Protein AF-A0A942FY32-F1 (afdb_monomer)

Radius of gyration: 16.93 Å; Cα contacts (8 Å, |Δi|>4): 19; chains: 1; bounding box: 25×32×39 Å

Mean predicted aligned error: 5.99 Å

Sequence (52 aa):
SNKSYGQWGDVFPDPVLAVALLDRLLHHATTINIRGESYRLKHRREAGLTTA

Solvent-accessible surface area (backbone atoms only — not comparable to full-atom values): 3482 Å² total; per-residue (Å²): 127,100,64,59,78,84,57,36,42,79,72,36,100,44,48,70,59,33,49,58,50,48,52,65,60,50,73,86,50,84,89,78,88,86,82,80,80,57,66,69,55,53,52,33,46,75,70,66,73,58,78,132

Structure (mmCIF, N/CA/C/O backbone):
data_AF-A0A942FY32-F1
#
_entry.id   AF-A0A942FY32-F1
#
loop_
_atom_site.group_PDB
_atom_site.id
_atom_site.type_symbol
_atom_site.label_atom_id
_atom_site.label_alt_id
_atom_site.label_comp_id
_atom_site.label_asym_id
_atom_site.label_entity_id
_atom_site.label_seq_id
_atom_site.pdbx_PDB_ins_code
_atom_site.Cartn_x
_atom_site.Cartn_y
_atom_site.Cartn_z
_atom_site.occupancy
_atom_site.B_iso_or_equiv
_atom_site.auth_seq_id
_atom_site.auth_comp_id
_atom_site.auth_asym_id
_atom_site.auth_atom_id
_atom_site.pdbx_PDB_model_num
ATOM 1 N N . SER A 1 1 ? -5.402 -1.878 2.047 1.00 83.12 1 SER A N 1
ATOM 2 C CA . SER A 1 1 ? -4.629 -3.121 1.827 1.00 83.12 1 SER A CA 1
ATOM 3 C C . SER A 1 1 ? -4.013 -3.566 3.147 1.00 83.12 1 SER A C 1
ATOM 5 O O . SER A 1 1 ? -3.773 -2.707 3.984 1.00 83.12 1 SER A O 1
ATOM 7 N N . ASN A 1 2 ? -3.781 -4.868 3.355 1.00 89.19 2 ASN A N 1
ATOM 8 C CA . ASN A 1 2 ? -3.017 -5.397 4.500 1.00 89.19 2 ASN A CA 1
ATOM 9 C C . ASN A 1 2 ? -1.504 -5.515 4.208 1.00 89.19 2 ASN A C 1
ATOM 11 O O . ASN A 1 2 ? -0.762 -6.040 5.035 1.00 89.19 2 ASN A O 1
ATOM 15 N N . LYS A 1 3 ? -1.063 -5.058 3.031 1.00 89.56 3 LYS A N 1
ATOM 16 C CA . LYS A 1 3 ? 0.335 -4.997 2.591 1.00 89.56 3 LYS A CA 1
ATOM 17 C C . LYS A 1 3 ? 0.797 -3.545 2.518 1.00 89.56 3 LYS A C 1
ATOM 19 O O . LYS A 1 3 ? 0.009 -2.671 2.144 1.00 89.56 3 LYS A O 1
ATOM 24 N N . SER A 1 4 ? 2.064 -3.299 2.845 1.00 90.38 4 SER A N 1
ATOM 25 C CA . SER A 1 4 ? 2.681 -1.979 2.669 1.00 90.38 4 SER A CA 1
ATOM 26 C C . SER A 1 4 ? 2.910 -1.674 1.187 1.00 90.38 4 SER A C 1
ATOM 28 O O . SER A 1 4 ? 2.986 -2.597 0.382 1.00 90.38 4 SER A O 1
ATOM 30 N N . TYR A 1 5 ? 3.069 -0.400 0.814 1.00 90.31 5 TYR A N 1
ATOM 31 C CA . TYR A 1 5 ? 3.316 -0.014 -0.584 1.00 90.31 5 TYR A CA 1
ATOM 32 C C . TYR A 1 5 ? 4.558 -0.688 -1.182 1.00 90.31 5 TYR A C 1
ATOM 34 O O . TYR A 1 5 ? 4.510 -1.150 -2.314 1.00 90.31 5 TYR A O 1
ATOM 42 N N . GLY A 1 6 ? 5.635 -0.841 -0.403 1.00 88.12 6 GLY A N 1
ATOM 43 C CA . GLY A 1 6 ? 6.845 -1.533 -0.866 1.00 88.12 6 GLY A CA 1
ATOM 44 C C . GLY A 1 6 ? 6.622 -3.012 -1.198 1.00 88.12 6 GLY A C 1
ATOM 45 O O . GLY A 1 6 ? 7.299 -3.552 -2.061 1.00 88.12 6 GLY A O 1
ATOM 46 N N . GLN A 1 7 ? 5.632 -3.657 -0.575 1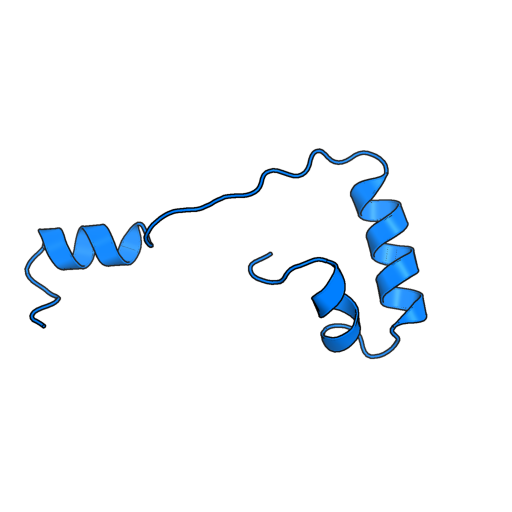.00 89.75 7 GLN A N 1
ATOM 47 C CA . GLN A 1 7 ? 5.289 -5.058 -0.841 1.00 89.75 7 GLN A CA 1
ATOM 48 C C . GLN A 1 7 ? 4.399 -5.237 -2.076 1.00 89.75 7 GLN A C 1
ATOM 50 O O . GLN A 1 7 ? 4.076 -6.366 -2.430 1.00 89.75 7 GLN A O 1
ATOM 55 N N . TRP A 1 8 ? 3.960 -4.157 -2.729 1.00 89.56 8 TRP A N 1
ATOM 56 C CA . TRP A 1 8 ? 3.128 -4.274 -3.929 1.00 89.56 8 TRP A CA 1
ATOM 57 C C . TRP A 1 8 ? 3.922 -4.743 -5.146 1.00 89.56 8 TRP A C 1
ATOM 59 O O . TRP A 1 8 ? 3.325 -5.331 -6.042 1.00 89.56 8 TRP A O 1
ATOM 69 N N . GLY A 1 9 ? 5.248 -4.572 -5.156 1.00 88.06 9 GLY A N 1
ATOM 70 C CA . GLY A 1 9 ? 6.107 -5.159 -6.187 1.00 88.06 9 GLY A CA 1
ATOM 71 C C . GLY A 1 9 ? 5.979 -6.684 -6.278 1.00 88.06 9 GLY A C 1
ATOM 72 O O . GLY A 1 9 ? 6.072 -7.222 -7.371 1.00 88.06 9 GLY A O 1
ATOM 73 N N . ASP A 1 10 ? 5.668 -7.357 -5.164 1.00 88.38 10 ASP A N 1
ATOM 74 C CA . ASP A 1 10 ? 5.457 -8.812 -5.115 1.00 88.38 10 ASP A CA 1
ATOM 75 C C . ASP A 1 10 ? 4.003 -9.220 -5.423 1.00 88.38 10 ASP A C 1
ATOM 77 O O . ASP A 1 10 ? 3.697 -10.400 -5.592 1.00 88.38 10 ASP A O 1
ATOM 81 N N . VAL A 1 11 ? 3.075 -8.257 -5.427 1.00 89.25 11 VAL A N 1
ATOM 82 C CA . VAL A 1 11 ? 1.646 -8.490 -5.696 1.00 89.25 11 VAL A CA 1
ATOM 83 C C . VAL A 1 11 ? 1.366 -8.460 -7.195 1.00 89.25 11 VAL A C 1
ATOM 85 O O . VAL A 1 11 ? 0.507 -9.201 -7.673 1.00 89.25 11 VAL A O 1
ATOM 88 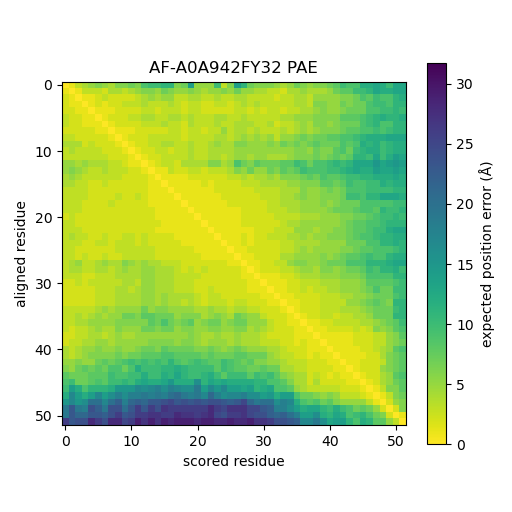N N . PHE A 1 12 ? 2.073 -7.603 -7.933 1.00 86.81 12 PHE A N 1
ATOM 89 C CA . PHE A 1 12 ? 1.933 -7.492 -9.380 1.00 86.81 12 PHE A CA 1
ATOM 90 C C . PHE A 1 12 ? 3.045 -8.268 -10.094 1.00 86.81 12 PHE A C 1
ATOM 92 O O . PHE A 1 12 ? 4.175 -8.280 -9.620 1.00 86.81 12 PHE A O 1
ATOM 99 N N . PRO A 1 13 ? 2.763 -8.870 -11.263 1.00 87.56 13 PRO A N 1
ATOM 100 C CA . PRO A 1 13 ? 3.780 -9.582 -12.041 1.00 87.56 13 PRO A CA 1
ATOM 101 C C . PRO A 1 13 ? 4.930 -8.690 -12.528 1.00 87.56 13 PRO A C 1
ATOM 103 O O . PRO A 1 13 ? 6.020 -9.189 -12.789 1.00 87.56 13 PRO A O 1
ATOM 106 N N . ASP A 1 14 ? 4.672 -7.388 -12.680 1.00 92.56 14 ASP A N 1
ATOM 107 C CA . ASP A 1 14 ? 5.646 -6.394 -13.123 1.00 92.56 14 ASP A CA 1
ATOM 108 C C . ASP A 1 14 ? 5.810 -5.298 -12.048 1.00 92.56 14 ASP A C 1
ATOM 110 O O . ASP A 1 14 ? 4.854 -4.558 -11.770 1.00 92.56 14 ASP A O 1
ATOM 114 N N . PRO A 1 15 ? 7.008 -5.156 -11.453 1.00 90.06 15 PRO A N 1
ATOM 115 C CA . PRO A 1 15 ? 7.271 -4.136 -10.446 1.00 90.06 15 PRO A CA 1
ATOM 116 C C . PRO A 1 15 ? 7.194 -2.706 -11.002 1.00 90.06 15 PRO A C 1
ATOM 118 O O . PRO A 1 15 ? 6.800 -1.796 -10.273 1.00 90.06 15 PRO A O 1
ATOM 121 N N . VAL A 1 16 ? 7.508 -2.480 -12.283 1.00 92.69 16 VAL A N 1
ATOM 122 C CA . VAL A 1 16 ? 7.394 -1.155 -12.919 1.00 92.69 16 VAL A CA 1
ATOM 123 C C . VAL A 1 16 ? 5.927 -0.753 -13.026 1.00 92.69 16 VAL A C 1
ATOM 125 O O . VAL A 1 16 ? 5.558 0.377 -12.695 1.00 92.69 16 VAL A O 1
ATOM 128 N N . LEU A 1 17 ? 5.066 -1.697 -13.412 1.00 92.88 17 LEU A N 1
ATOM 129 C CA . LEU A 1 17 ? 3.622 -1.483 -13.438 1.00 92.88 17 LEU A CA 1
ATOM 130 C C . LEU A 1 17 ? 3.065 -1.211 -12.032 1.00 92.88 17 LEU A C 1
ATOM 132 O O . LEU A 1 17 ? 2.234 -0.316 -11.874 1.00 92.88 17 LEU A O 1
ATOM 136 N N . ALA A 1 18 ? 3.536 -1.939 -11.013 1.00 93.12 18 ALA A N 1
ATOM 137 C CA . ALA A 1 18 ? 3.127 -1.729 -9.622 1.00 93.12 18 ALA A CA 1
ATOM 138 C C . ALA A 1 18 ? 3.402 -0.290 -9.161 1.00 93.12 18 ALA A C 1
ATOM 140 O O . ALA A 1 18 ? 2.531 0.353 -8.571 1.00 93.12 18 ALA A O 1
ATOM 141 N N . VAL A 1 19 ? 4.591 0.234 -9.475 1.00 93.88 19 VAL A N 1
ATOM 142 C CA . VAL A 1 19 ? 4.986 1.609 -9.142 1.00 93.88 19 VAL A CA 1
ATOM 143 C C . VAL A 1 19 ? 4.127 2.625 -9.895 1.00 93.88 19 VAL A C 1
ATOM 145 O O . VAL A 1 19 ? 3.606 3.546 -9.273 1.00 93.88 19 VAL A O 1
ATOM 14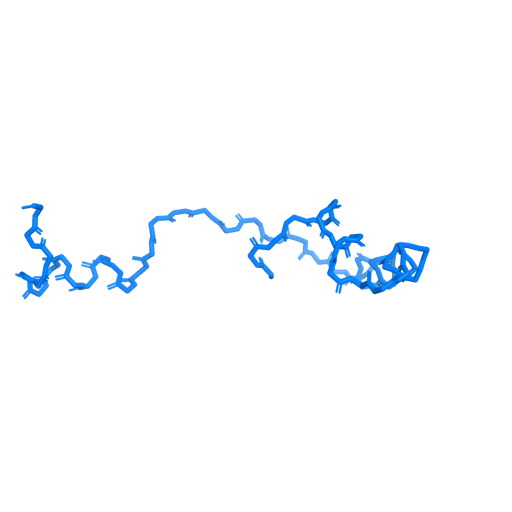8 N N . ALA A 1 20 ? 3.905 2.438 -11.200 1.00 95.31 20 ALA A N 1
ATOM 149 C CA . ALA A 1 20 ? 3.071 3.342 -11.998 1.00 95.31 20 ALA A CA 1
ATOM 150 C C . ALA A 1 20 ? 1.602 3.379 -11.527 1.00 95.31 20 ALA A C 1
ATOM 152 O O . ALA A 1 20 ? 0.942 4.418 -11.589 1.00 95.31 20 ALA A O 1
ATOM 153 N N . LEU A 1 21 ? 1.073 2.248 -11.051 1.00 92.88 21 LEU A N 1
ATOM 154 C CA . LEU A 1 21 ? -0.260 2.173 -10.453 1.00 92.88 21 LEU A CA 1
ATOM 155 C C . LEU A 1 21 ? -0.314 2.871 -9.094 1.00 92.88 21 LEU A C 1
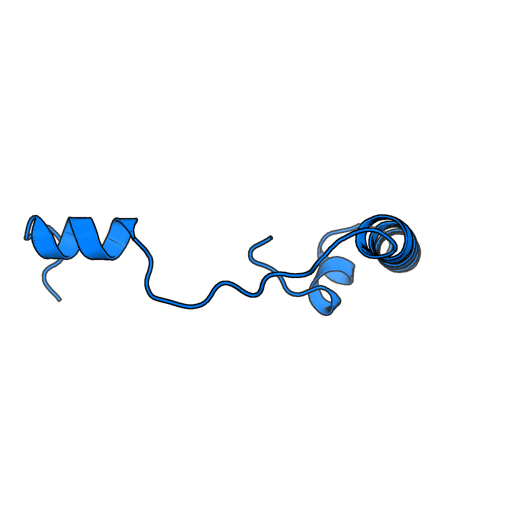ATOM 157 O O . LEU A 1 21 ? -1.249 3.633 -8.847 1.00 92.88 21 LEU A O 1
ATOM 161 N N . LEU A 1 22 ? 0.673 2.624 -8.228 1.00 93.56 22 LEU A N 1
ATOM 162 C CA . LEU A 1 22 ? 0.767 3.281 -6.925 1.00 93.56 22 LEU A CA 1
ATOM 163 C C . LEU A 1 22 ? 0.874 4.798 -7.069 1.00 93.56 22 LEU A C 1
ATOM 165 O O . LEU A 1 22 ? 0.179 5.505 -6.349 1.00 93.56 22 LEU A O 1
ATOM 169 N N . ASP A 1 23 ? 1.673 5.291 -8.015 1.00 95.00 23 ASP A N 1
ATOM 170 C CA . ASP A 1 23 ? 1.807 6.722 -8.300 1.00 95.00 23 ASP A CA 1
ATOM 171 C C . ASP A 1 23 ? 0.440 7.368 -8.584 1.00 95.00 23 ASP A C 1
ATOM 173 O O . ASP A 1 23 ? 0.007 8.275 -7.871 1.00 95.00 23 ASP A O 1
ATOM 177 N N . ARG A 1 24 ? -0.321 6.805 -9.532 1.00 95.56 24 ARG A N 1
ATOM 178 C CA . ARG A 1 24 ? -1.669 7.290 -9.879 1.00 95.56 24 ARG A CA 1
ATOM 179 C C . ARG A 1 24 ? -2.659 7.187 -8.721 1.00 95.56 24 ARG A C 1
ATOM 181 O O . ARG A 1 24 ? -3.469 8.090 -8.530 1.00 95.56 24 ARG A O 1
ATOM 188 N N . LEU A 1 25 ? -2.622 6.085 -7.972 1.00 93.12 25 LEU A N 1
ATOM 189 C CA . LEU A 1 25 ? -3.547 5.830 -6.868 1.00 93.12 25 LEU A CA 1
ATOM 190 C C . LEU A 1 25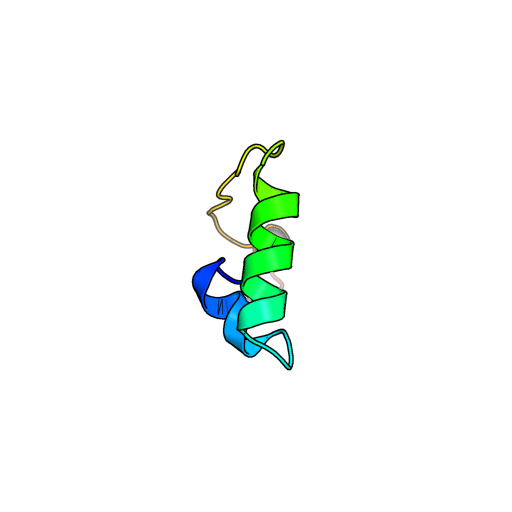 ? -3.277 6.748 -5.669 1.00 93.12 25 LEU A C 1
ATOM 192 O O . LEU A 1 25 ? -4.216 7.155 -4.989 1.00 93.12 25 LEU A O 1
ATOM 196 N N . LEU A 1 26 ? -2.011 7.080 -5.410 1.00 94.56 26 LEU A N 1
ATOM 197 C CA . LEU A 1 26 ? -1.600 7.905 -4.274 1.00 94.56 26 LEU A CA 1
ATOM 198 C C . LEU A 1 26 ? -1.617 9.408 -4.576 1.00 94.56 26 LEU A C 1
ATOM 200 O O . LEU A 1 26 ? -1.717 10.192 -3.637 1.00 94.56 26 LEU A O 1
ATOM 204 N N . HIS A 1 27 ? -1.589 9.821 -5.848 1.00 95.69 27 HIS A N 1
ATOM 205 C CA . HIS A 1 27 ? -1.541 11.234 -6.250 1.00 95.69 27 HIS A CA 1
ATOM 206 C C . HIS A 1 27 ? -2.673 12.093 -5.650 1.00 95.69 27 HIS A C 1
ATOM 208 O O . HIS A 1 27 ? -2.452 13.243 -5.271 1.00 95.69 27 HIS A O 1
ATOM 214 N N . HIS A 1 28 ? -3.879 11.538 -5.510 1.00 96.19 28 HIS A N 1
ATOM 215 C CA . HIS A 1 28 ? -5.037 12.251 -4.953 1.00 96.19 28 HIS A CA 1
ATOM 216 C C . HIS A 1 28 ? -5.686 11.520 -3.771 1.00 96.19 28 HIS A C 1
ATOM 218 O O . HIS A 1 28 ? -6.866 1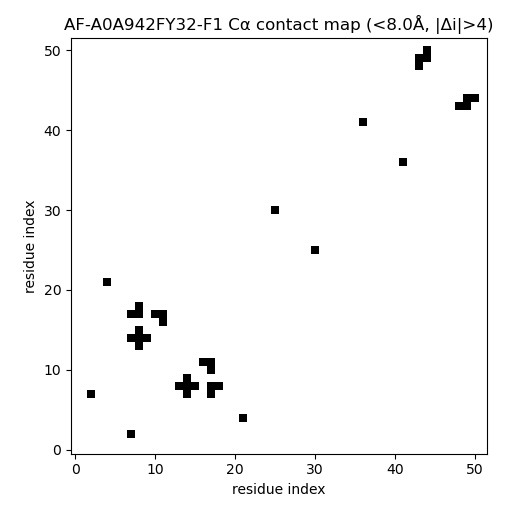1.721 -3.487 1.00 96.19 28 HIS A O 1
ATOM 224 N N . ALA A 1 29 ? -4.930 10.664 -3.079 1.00 95.00 29 ALA A N 1
ATOM 225 C CA . ALA A 1 29 ? -5.434 9.888 -1.953 1.00 95.00 29 ALA A CA 1
ATOM 226 C C . ALA A 1 29 ? -4.751 10.263 -0.635 1.00 95.00 29 ALA A C 1
ATOM 228 O O . ALA A 1 29 ? -3.547 10.501 -0.563 1.00 95.00 29 ALA A O 1
ATOM 229 N N . THR A 1 30 ? -5.524 10.216 0.446 1.00 94.94 30 THR A N 1
ATOM 230 C CA . THR A 1 30 ? -4.999 10.342 1.806 1.00 94.94 30 THR A CA 1
ATOM 231 C C . THR A 1 30 ? -4.735 8.956 2.379 1.00 94.94 30 THR A C 1
ATOM 233 O O . THR A 1 30 ? -5.636 8.121 2.465 1.00 94.94 30 THR A O 1
ATOM 236 N N . THR A 1 31 ? -3.498 8.703 2.810 1.00 92.81 31 THR A N 1
ATOM 237 C CA . THR A 1 31 ? -3.140 7.431 3.451 1.00 92.81 31 THR A CA 1
ATOM 238 C C . THR A 1 31 ? -3.564 7.432 4.918 1.00 92.81 31 THR A C 1
ATOM 240 O O . THR A 1 31 ? -3.074 8.239 5.705 1.00 92.81 31 THR A O 1
ATOM 243 N N . ILE A 1 32 ? -4.418 6.481 5.309 1.00 94.25 32 ILE A N 1
ATOM 244 C CA . ILE A 1 32 ? -4.784 6.241 6.712 1.00 94.25 32 ILE A CA 1
ATOM 245 C C . ILE A 1 32 ? -4.179 4.910 7.162 1.00 94.25 32 ILE A C 1
ATOM 247 O O . ILE A 1 32 ? -4.590 3.838 6.719 1.00 94.25 32 ILE A O 1
ATOM 251 N N . ASN A 1 33 ? -3.204 4.980 8.068 1.00 92.94 33 ASN A N 1
ATOM 252 C CA . ASN A 1 33 ? -2.558 3.800 8.638 1.00 92.94 33 ASN A CA 1
ATOM 253 C C . ASN A 1 33 ? -3.351 3.288 9.844 1.00 92.94 33 ASN A C 1
ATOM 255 O O . ASN A 1 33 ? -3.243 3.825 10.945 1.00 92.94 33 ASN A O 1
ATOM 259 N N . ILE A 1 34 ? -4.131 2.230 9.638 1.00 92.62 34 ILE A N 1
ATOM 260 C CA . ILE A 1 34 ? -4.936 1.610 10.695 1.00 92.62 34 ILE A CA 1
ATOM 261 C C . ILE A 1 34 ? -4.068 0.615 11.473 1.00 92.62 34 ILE A C 1
ATOM 263 O O . ILE A 1 34 ? -3.452 -0.278 10.891 1.00 92.62 34 ILE A O 1
ATOM 267 N N . ARG A 1 35 ? -4.028 0.767 12.800 1.00 91.75 35 ARG A N 1
ATOM 268 C CA . ARG A 1 35 ? -3.337 -0.128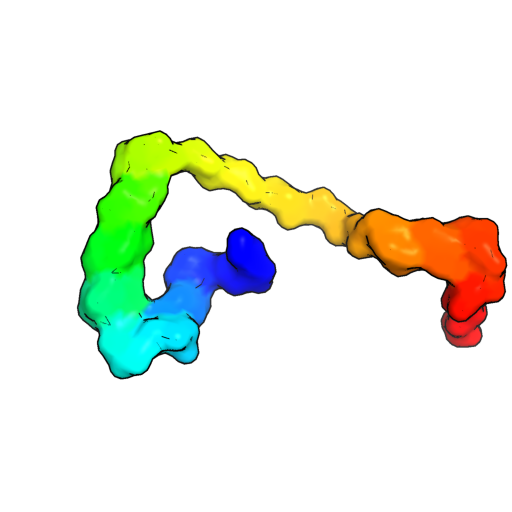 13.738 1.00 91.75 35 ARG A CA 1
ATOM 269 C C . ARG A 1 35 ? -4.294 -0.535 14.854 1.00 91.75 35 ARG A C 1
ATOM 271 O O . ARG A 1 35 ? -5.184 0.231 15.207 1.00 91.75 35 ARG A O 1
ATOM 27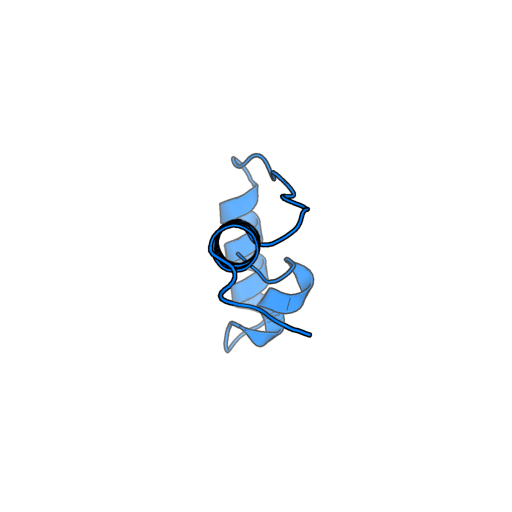8 N N . GLY A 1 36 ? -4.083 -1.717 15.419 1.00 91.44 36 GLY A N 1
ATOM 279 C CA . GLY A 1 36 ? -4.883 -2.240 16.524 1.00 91.44 36 GLY A CA 1
ATOM 280 C C . GLY A 1 36 ? -5.183 -3.725 16.365 1.00 91.44 36 GLY A C 1
ATOM 281 O O . GLY A 1 36 ? -4.885 -4.329 15.333 1.00 91.44 36 GLY A O 1
ATOM 282 N N . GLU A 1 37 ? -5.760 -4.317 17.407 1.00 89.50 37 GLU A N 1
ATOM 283 C CA . GLU A 1 37 ? -6.205 -5.706 17.358 1.00 89.50 37 GLU A CA 1
ATOM 284 C C . GLU A 1 37 ? -7.391 -5.886 16.400 1.00 89.50 37 GLU A C 1
ATOM 286 O O . GLU A 1 37 ? -8.197 -4.980 16.174 1.00 89.50 37 GLU A O 1
ATOM 291 N N . SER A 1 38 ? -7.523 -7.096 15.853 1.00 91.88 38 SER A N 1
ATOM 292 C CA . SER A 1 38 ? -8.668 -7.452 15.020 1.00 91.88 38 SER A CA 1
ATOM 293 C C . SER A 1 38 ? -9.962 -7.351 15.823 1.00 91.88 38 SER A C 1
ATOM 295 O O . SER A 1 38 ? -10.149 -8.067 16.808 1.00 91.88 38 SER A O 1
ATOM 297 N N . TYR A 1 39 ? -10.895 -6.530 15.345 1.00 92.75 39 TYR A N 1
ATOM 298 C CA . TYR A 1 39 ? -12.224 -6.395 15.943 1.00 92.75 39 TYR A CA 1
ATOM 299 C C . TYR A 1 39 ? -12.952 -7.744 16.055 1.00 92.75 39 TYR A C 1
ATOM 301 O O . TYR A 1 39 ? -13.574 -8.053 17.068 1.00 92.75 39 TYR A O 1
ATOM 309 N N . ARG A 1 40 ? -12.784 -8.612 15.047 1.00 92.12 40 ARG A N 1
ATOM 310 C CA . ARG A 1 40 ? -13.333 -9.977 15.058 1.00 92.12 40 ARG A CA 1
ATOM 311 C C . ARG A 1 40 ? -12.761 -10.810 16.201 1.00 92.12 40 ARG A C 1
ATOM 313 O O . ARG A 1 40 ? -13.491 -11.573 16.823 1.00 92.12 40 ARG A O 1
ATOM 320 N N . LEU A 1 41 ? -11.458 -10.684 16.462 1.00 89.44 41 LEU A N 1
ATOM 321 C CA . LEU A 1 41 ? -10.802 -11.422 17.539 1.00 89.44 41 LEU A CA 1
ATOM 322 C C . LEU A 1 41 ? -11.248 -10.904 18.906 1.00 89.44 41 LEU A C 1
ATOM 324 O O . LEU A 1 41 ? -11.524 -11.713 19.787 1.00 89.44 41 LEU A O 1
ATOM 328 N N . LYS A 1 42 ? -11.388 -9.582 19.051 1.00 88.75 42 LYS A N 1
ATOM 329 C CA . LYS A 1 42 ? -11.940 -8.954 20.253 1.00 88.75 42 LYS A CA 1
ATOM 330 C C . LYS A 1 42 ? -13.323 -9.523 20.592 1.00 88.75 42 LYS A C 1
ATOM 332 O O . LYS A 1 42 ? -13.508 -10.011 21.699 1.00 88.75 42 LYS A O 1
ATOM 337 N N . HIS A 1 43 ? -14.238 -9.588 19.626 1.00 87.56 43 HIS A N 1
ATOM 338 C CA . HIS A 1 43 ? -15.562 -10.176 19.855 1.00 87.56 43 HIS A CA 1
ATOM 339 C C . HIS A 1 43 ? -15.535 -11.673 20.153 1.00 87.56 43 HIS A C 1
ATOM 341 O O . HIS A 1 43 ? -16.322 -12.144 20.966 1.00 87.56 43 HIS A O 1
ATOM 347 N N . ARG A 1 44 ? -14.621 -12.442 19.546 1.00 87.69 44 ARG A N 1
ATOM 348 C CA . ARG A 1 44 ? -14.468 -13.860 19.911 1.00 87.69 44 ARG A CA 1
ATOM 349 C C . ARG A 1 44 ? -13.958 -14.038 21.343 1.00 87.69 44 ARG A C 1
ATOM 351 O O . ARG A 1 44 ? -14.425 -14.949 22.016 1.00 87.69 44 ARG A O 1
ATOM 358 N N . ARG A 1 45 ? -13.057 -13.167 21.814 1.00 86.19 45 ARG A N 1
ATOM 359 C CA . ARG A 1 45 ? -12.609 -13.138 23.217 1.00 86.19 45 ARG A CA 1
ATOM 360 C C . ARG A 1 45 ? -13.759 -12.781 24.158 1.00 86.19 45 ARG A C 1
ATOM 362 O O 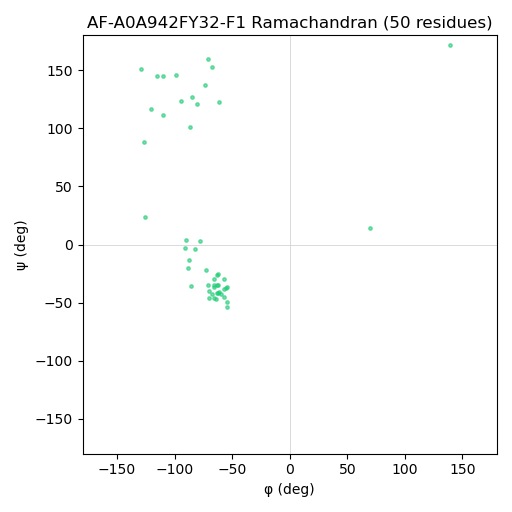. ARG A 1 45 ? -13.972 -13.486 25.134 1.00 86.19 45 ARG A O 1
ATOM 369 N N . GLU A 1 46 ? -14.528 -11.743 23.831 1.00 86.50 46 GLU A N 1
ATOM 370 C CA . GLU A 1 46 ? -15.699 -11.305 24.610 1.00 86.50 46 GLU A CA 1
ATOM 371 C C . GLU A 1 46 ? -16.799 -12.377 24.669 1.00 86.50 46 GLU A C 1
ATOM 373 O O . GLU A 1 46 ? -17.432 -12.555 25.704 1.00 86.50 46 GLU A O 1
ATOM 378 N N . ALA A 1 47 ? -16.979 -13.145 23.592 1.00 85.06 47 ALA A N 1
ATOM 379 C CA . ALA A 1 47 ? -17.897 -14.281 23.537 1.00 85.06 47 ALA A CA 1
ATOM 380 C C . ALA A 1 47 ? -17.355 -15.557 24.220 1.00 85.06 47 ALA A C 1
ATOM 382 O O . ALA A 1 47 ? -18.001 -16.600 24.152 1.00 85.06 47 ALA A O 1
ATOM 383 N N . GLY A 1 48 ? -16.164 -15.513 24.831 1.00 79.94 48 GLY A N 1
ATOM 384 C CA . GLY A 1 48 ? -15.538 -16.668 25.487 1.00 79.94 48 GLY A CA 1
ATOM 385 C C . GLY A 1 48 ? -15.054 -17.766 24.529 1.00 79.94 48 GLY A C 1
ATOM 386 O O . GLY A 1 48 ? -14.757 -18.872 24.963 1.00 79.94 48 GLY A O 1
ATOM 387 N N . LEU A 1 49 ? -14.966 -17.480 23.226 1.00 75.69 49 LEU A N 1
ATOM 388 C CA . LEU A 1 49 ? -14.671 -18.454 22.162 1.00 75.69 49 LEU A CA 1
ATOM 389 C C . LEU A 1 49 ? -13.174 -18.603 21.848 1.00 75.69 49 LEU A C 1
ATOM 391 O O . LEU A 1 49 ? -12.799 -19.394 20.984 1.00 75.69 49 LEU A O 1
ATOM 395 N N . THR A 1 50 ? -12.309 -17.823 22.491 1.00 65.50 50 THR A N 1
ATOM 396 C CA . THR A 1 50 ? -10.851 -17.967 22.380 1.00 65.50 50 THR A CA 1
ATOM 397 C C . THR A 1 50 ? -10.259 -18.098 23.773 1.00 65.50 50 THR A C 1
ATOM 399 O O . THR A 1 50 ? -9.894 -17.097 24.387 1.00 65.50 50 THR A O 1
ATOM 402 N N . THR A 1 51 ? -10.191 -19.329 24.267 1.00 61.12 51 THR A N 1
ATOM 403 C CA . THR A 1 51 ? -9.246 -19.728 25.312 1.00 61.12 51 THR A CA 1
ATOM 404 C C . THR A 1 51 ? -7.850 -19.831 24.701 1.00 61.12 51 THR A C 1
ATOM 406 O O . THR A 1 51 ? -7.710 -20.291 23.565 1.00 61.12 51 THR A O 1
ATOM 409 N N . ALA A 1 52 ? -6.856 -19.320 25.429 1.00 55.75 52 ALA A N 1
ATOM 410 C CA . ALA A 1 52 ? -5.441 -19.503 25.118 1.00 55.75 52 ALA A CA 1
ATOM 411 C C . ALA A 1 52 ? -5.033 -20.972 25.279 1.00 55.75 52 ALA A C 1
ATOM 413 O O . ALA A 1 52 ? -5.649 -21.649 26.136 1.00 55.75 52 ALA A O 1
#

pLDDT: mean 88.81, std 8.02, range [55.75, 96.19]

Foldseek 3Di:
DVDDLVCQCVVDPHNVVSVVVCCVVVVPDDDDDDDDDDPVVVVCVVVVNDDD

Secondary structure (DSSP, 8-state):
--S-GGGGGGTSS-HHHHHHHHHHHHTT-------S--HHHHHHHHTT----